Protein AF-A0A7J8RAK6-F1 (afdb_monomer)

Solvent-accessible surface area (backbone atoms only — not comparable to full-atom values): 4332 Å² total; per-residue (Å²): 135,87,80,81,51,96,42,96,85,47,73,89,66,91,86,82,85,88,69,68,49,69,68,34,52,48,47,41,74,76,55,31,48,102,48,76,48,81,47,76,46,78,44,90,57,98,66,67,53,72,52,70,40,37,31,32,34,32,80,83,73,44,85,36,76,39,58

Foldseek 3Di:
DDQDDPDPPHDGDDDDDDDFDPVLQVCCVPFFDPDKDKDWDFDPDPDTDIDIWIWTAGPVRDIRTTD

Nearest PDB structures (foldseek):
  2yry-assembly1_A  TM=3.847E-01  e=7.076E+00  Homo sapiens
  5aj3-assembly1_L  TM=3.477E-01  e=8.004E+00  Sus scrofa

Radius of gyration: 16.48 Å; Cα contacts (8 Å, |Δi|>4): 92; chains: 1; bounding box: 33×19×49 Å

Secondary structure (DSSP, 8-state):
-----SSTTSP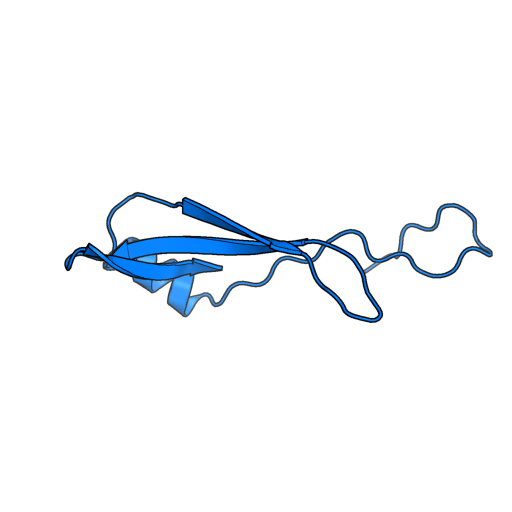P---------HHHHHHHHHHEEEEEEEEEEEEESSSEEEEEEEEEEETTS-EEE--

Mean predicted aligned error: 5.46 Å

Structure (mmCIF, N/CA/C/O backbone):
data_AF-A0A7J8RAK6-F1
#
_entry.id   AF-A0A7J8RAK6-F1
#
loop_
_atom_site.group_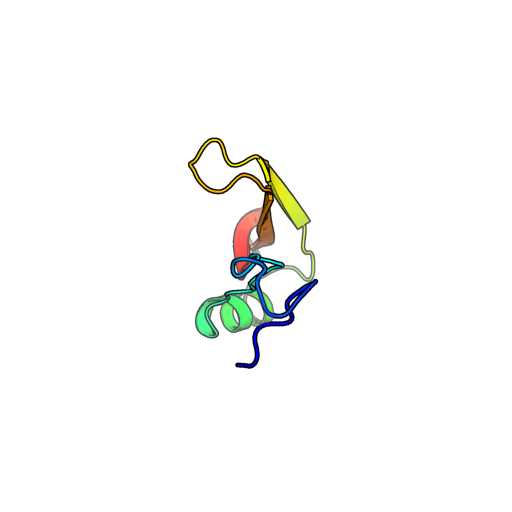PDB
_atom_site.id
_atom_site.type_symbol
_atom_site.label_atom_id
_atom_site.label_alt_id
_atom_site.label_comp_id
_atom_site.label_asym_id
_atom_site.label_entity_id
_atom_site.label_seq_id
_atom_site.pdbx_PDB_ins_code
_atom_site.Cartn_x
_atom_site.Cartn_y
_atom_site.Cartn_z
_atom_site.occupancy
_atom_site.B_iso_or_equiv
_atom_site.auth_seq_id
_atom_site.auth_comp_id
_atom_site.auth_asym_id
_atom_site.auth_atom_id
_atom_site.pdbx_PDB_model_num
ATOM 1 N N . MET A 1 1 ? -4.563 -9.747 -19.764 1.00 56.56 1 MET A N 1
ATOM 2 C CA . MET A 1 1 ? -3.842 -8.486 -19.493 1.00 56.56 1 MET A CA 1
ATOM 3 C C . MET A 1 1 ? -2.906 -8.249 -20.670 1.00 56.56 1 MET A C 1
ATOM 5 O O . MET A 1 1 ? -1.968 -9.016 -20.832 1.00 56.56 1 MET A O 1
ATOM 9 N N . ALA A 1 2 ? -3.234 -7.313 -21.562 1.00 67.31 2 ALA A N 1
ATOM 10 C CA . ALA A 1 2 ? -2.354 -6.966 -22.678 1.00 67.31 2 ALA A CA 1
ATOM 11 C C . ALA A 1 2 ? -1.227 -6.068 -22.152 1.00 67.31 2 ALA A C 1
ATOM 13 O O . ALA A 1 2 ? -1.476 -5.186 -21.330 1.00 67.31 2 ALA A O 1
ATOM 14 N N . VAL A 1 3 ? 0.011 -6.333 -22.564 1.00 73.88 3 VAL A N 1
ATOM 15 C CA . VAL A 1 3 ? 1.164 -5.505 -22.199 1.00 73.88 3 VAL A CA 1
ATOM 16 C C . VAL A 1 3 ? 1.351 -4.477 -23.303 1.00 73.88 3 VAL A C 1
ATOM 18 O O . VAL A 1 3 ? 1.744 -4.843 -24.409 1.00 73.88 3 VAL A O 1
ATOM 21 N N . ASP A 1 4 ? 1.095 -3.206 -23.002 1.00 75.44 4 ASP A N 1
ATOM 22 C CA . ASP A 1 4 ? 1.430 -2.114 -23.915 1.00 75.44 4 ASP A CA 1
ATOM 23 C C . ASP A 1 4 ? 2.952 -2.004 -24.019 1.00 75.44 4 ASP A C 1
ATOM 25 O O . ASP A 1 4 ? 3.631 -1.665 -23.043 1.00 75.44 4 ASP A O 1
ATOM 29 N N . ARG A 1 5 ? 3.488 -2.296 -25.204 1.00 81.44 5 ARG A N 1
ATOM 30 C CA . ARG A 1 5 ? 4.907 -2.121 -25.516 1.00 81.44 5 ARG A CA 1
ATOM 31 C C . ARG A 1 5 ? 5.096 -0.861 -26.350 1.00 81.44 5 ARG A C 1
ATOM 33 O O . ARG A 1 5 ? 4.242 -0.526 -27.164 1.00 81.44 5 ARG A O 1
ATOM 40 N N . VAL A 1 6 ? 6.226 -0.184 -26.154 1.00 80.31 6 VAL A N 1
ATOM 41 C CA . VAL A 1 6 ? 6.599 0.997 -26.952 1.00 80.31 6 VAL A CA 1
ATOM 42 C C . VAL A 1 6 ? 6.869 0.591 -28.405 1.00 80.31 6 VAL A C 1
ATOM 44 O O . VAL A 1 6 ? 6.408 1.258 -29.324 1.00 80.31 6 VAL A O 1
ATOM 47 N N . THR A 1 7 ? 7.544 -0.545 -28.603 1.00 86.38 7 THR A N 1
ATOM 48 C CA . THR A 1 7 ? 7.671 -1.249 -29.890 1.00 86.38 7 THR A CA 1
ATOM 49 C C . THR A 1 7 ? 7.471 -2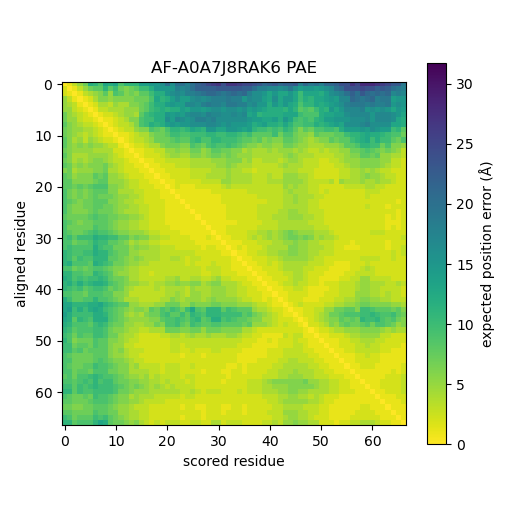.758 -29.681 1.00 86.38 7 THR A C 1
ATOM 51 O O . THR A 1 7 ? 7.637 -3.230 -28.550 1.00 86.38 7 THR A O 1
ATOM 54 N N . PRO A 1 8 ? 7.137 -3.551 -30.715 1.00 83.75 8 PRO A N 1
ATOM 55 C CA . PRO A 1 8 ? 6.938 -5.001 -30.577 1.00 83.75 8 PRO A CA 1
ATOM 56 C C . PRO A 1 8 ? 8.140 -5.750 -29.974 1.00 83.75 8 PRO A C 1
ATOM 58 O O . PRO A 1 8 ? 7.953 -6.725 -29.239 1.00 83.75 8 PRO A O 1
ATOM 61 N N . GLU A 1 9 ? 9.351 -5.259 -30.239 1.00 89.31 9 GLU A N 1
ATOM 62 C CA . GLU A 1 9 ? 10.645 -5.814 -29.819 1.00 89.31 9 GLU A CA 1
ATOM 63 C C . GLU A 1 9 ? 11.061 -5.351 -28.417 1.00 89.31 9 GLU A C 1
ATOM 65 O O . GLU A 1 9 ? 11.969 -5.924 -27.814 1.00 89.31 9 GLU A O 1
ATOM 70 N N . SER A 1 10 ? 10.413 -4.310 -27.887 1.00 85.00 10 SER A N 1
ATOM 71 C CA . SER A 1 10 ? 10.740 -3.774 -26.569 1.00 85.00 10 SER A CA 1
ATOM 72 C C . SER A 1 10 ? 10.401 -4.784 -25.464 1.00 85.00 10 SER A C 1
ATOM 74 O O . SER A 1 10 ? 9.337 -5.417 -25.508 1.00 85.00 10 SER A O 1
ATOM 76 N N . PRO A 1 11 ? 11.245 -4.911 -24.422 1.00 83.12 11 PRO A N 1
ATOM 77 C CA . PRO A 1 11 ? 10.902 -5.723 -23.264 1.00 83.12 11 PRO A CA 1
ATOM 78 C C . PRO A 1 11 ? 9.649 -5.166 -22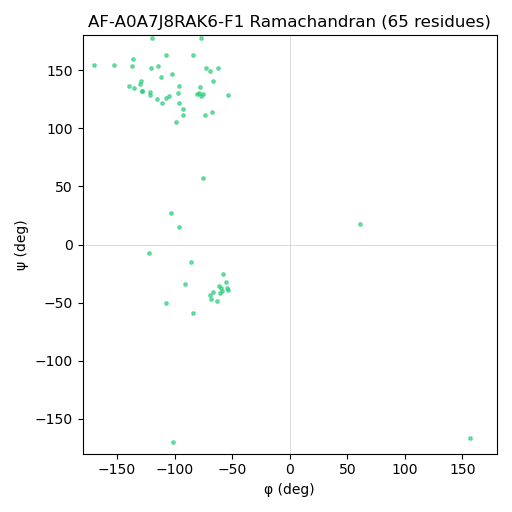.559 1.00 83.12 11 PRO A C 1
ATOM 80 O O . PRO A 1 11 ? 9.392 -3.958 -22.607 1.00 83.12 11 PRO A O 1
ATOM 83 N N . PRO A 1 12 ? 8.856 -6.019 -21.883 1.00 79.44 12 PRO A N 1
ATOM 84 C CA . PRO A 1 12 ? 7.738 -5.574 -21.058 1.00 79.44 12 PRO A CA 1
ATOM 85 C C . PRO A 1 12 ? 8.176 -4.522 -20.031 1.00 79.44 12 PRO A C 1
ATOM 87 O O . PRO A 1 12 ? 9.110 -4.750 -19.265 1.00 79.44 12 PRO A O 1
ATOM 90 N N . HIS A 1 13 ? 7.475 -3.388 -19.986 1.00 78.69 13 HIS A N 1
ATOM 91 C CA . HIS A 1 13 ? 7.715 -2.330 -19.008 1.00 78.69 13 HIS A CA 1
ATOM 92 C C . HIS A 1 13 ? 6.632 -2.343 -17.928 1.00 78.69 13 HIS A C 1
ATOM 94 O O . HIS A 1 13 ? 5.434 -2.273 -18.218 1.00 78.69 13 HIS A O 1
ATOM 100 N N . PHE A 1 14 ? 7.051 -2.374 -16.667 1.00 79.88 14 PHE A N 1
ATOM 101 C CA . PHE A 1 14 ? 6.145 -2.249 -15.535 1.00 79.88 14 PHE A CA 1
ATOM 102 C C . PHE A 1 14 ? 5.652 -0.797 -15.391 1.00 79.88 14 PHE A C 1
ATOM 104 O O . PHE A 1 14 ? 6.434 0.087 -15.065 1.00 79.88 14 PHE A O 1
ATOM 111 N N . LYS A 1 15 ? 4.359 -0.527 -15.636 1.00 83.06 15 LYS A N 1
ATOM 112 C CA . LYS A 1 15 ? 3.775 0.822 -15.456 1.00 83.06 15 LYS A CA 1
ATOM 113 C C . LYS A 1 15 ? 3.346 1.091 -14.013 1.00 83.06 15 LYS A C 1
ATOM 115 O O . LYS A 1 15 ? 3.752 2.085 -13.428 1.00 83.06 15 LYS A O 1
ATOM 120 N N . ARG A 1 16 ? 2.442 0.262 -13.492 1.00 87.44 16 ARG A N 1
ATOM 121 C CA . ARG A 1 16 ? 1.833 0.398 -12.163 1.00 87.44 16 ARG A CA 1
ATOM 122 C C . ARG A 1 16 ? 1.051 -0.860 -11.825 1.00 87.44 16 ARG A C 1
ATOM 124 O O . ARG A 1 16 ? 0.542 -1.532 -12.723 1.00 87.44 16 ARG A O 1
ATOM 131 N N . PHE A 1 17 ? 0.899 -1.112 -10.537 1.00 88.50 17 PHE A N 1
ATOM 132 C CA . PHE A 1 17 ? -0.063 -2.060 -10.000 1.00 88.50 17 PHE A CA 1
ATOM 133 C C . PHE A 1 17 ? -0.733 -1.431 -8.788 1.00 88.50 17 PHE A C 1
ATOM 135 O O . PHE A 1 17 ? -0.166 -0.546 -8.154 1.00 88.50 17 PHE A O 1
ATOM 142 N N . TYR A 1 18 ? -1.948 -1.871 -8.506 1.00 92.00 18 TYR A N 1
ATOM 143 C CA . TYR A 1 18 ? -2.681 -1.490 -7.313 1.00 92.00 18 TYR A CA 1
ATOM 144 C C . TYR A 1 18 ? -3.152 -2.771 -6.646 1.00 92.00 18 TYR A C 1
ATOM 146 O O . TYR A 1 18 ? -3.689 -3.659 -7.314 1.00 92.00 18 TYR A O 1
ATOM 154 N N . VAL A 1 19 ? -2.928 -2.862 -5.345 1.00 92.69 19 VAL A N 1
ATOM 155 C CA . VAL A 1 19 ? -3.368 -3.974 -4.517 1.00 92.69 19 VAL A CA 1
ATOM 156 C C . VAL A 1 19 ? -4.099 -3.396 -3.318 1.00 92.69 19 VAL A C 1
ATOM 158 O O . VAL A 1 19 ? -3.724 -2.357 -2.794 1.00 92.69 19 VAL A O 1
ATOM 161 N N . PHE A 1 20 ? -5.175 -4.053 -2.912 1.00 93.31 20 PHE A N 1
ATOM 162 C CA . PHE A 1 20 ? -5.819 -3.806 -1.633 1.00 93.31 20 PHE A CA 1
ATOM 163 C C . PHE A 1 20 ? -6.510 -5.089 -1.193 1.00 93.31 20 PHE A C 1
ATOM 165 O O . PHE A 1 20 ? -6.904 -5.915 -2.022 1.00 93.31 20 PHE A O 1
ATOM 172 N N . PHE A 1 21 ? -6.696 -5.238 0.111 1.00 95.38 21 PHE A N 1
ATOM 173 C CA . PHE A 1 21 ? -7.514 -6.309 0.658 1.00 95.38 21 PHE A CA 1
ATOM 174 C C . PHE A 1 21 ? -8.912 -5.768 0.935 1.00 95.38 21 PHE A C 1
ATOM 176 O O . PHE A 1 21 ? -9.070 -4.736 1.590 1.00 95.38 21 PHE A O 1
ATOM 183 N N . GLU A 1 22 ? -9.943 -6.471 0.465 1.00 96.88 22 GLU A N 1
ATOM 184 C CA . GLU A 1 22 ? -11.338 -6.067 0.683 1.00 96.88 22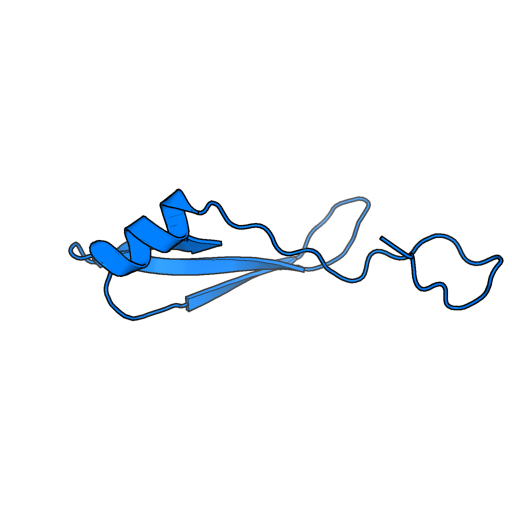 GLU A CA 1
ATOM 185 C C . GLU A 1 22 ? -11.644 -5.853 2.172 1.00 96.88 22 GLU A C 1
ATOM 187 O O . GLU A 1 22 ? -12.297 -4.875 2.537 1.00 96.88 22 GLU A O 1
ATOM 192 N N . ALA A 1 23 ? -11.091 -6.710 3.035 1.00 97.00 23 ALA A N 1
ATOM 193 C CA . ALA A 1 23 ? -11.211 -6.591 4.482 1.00 97.00 23 ALA A CA 1
ATOM 194 C C . ALA A 1 23 ? -10.654 -5.262 5.025 1.00 97.00 23 ALA A C 1
ATOM 196 O O . ALA A 1 23 ? -11.296 -4.665 5.886 1.00 97.00 23 ALA A O 1
ATOM 197 N N . LEU A 1 24 ? -9.523 -4.768 4.501 1.00 96.44 24 LEU A N 1
ATOM 198 C CA . LEU A 1 24 ? -8.942 -3.483 4.918 1.00 96.44 24 LEU A CA 1
ATOM 199 C C . LEU A 1 24 ? -9.804 -2.307 4.460 1.00 96.44 24 LEU A C 1
ATOM 201 O O . LEU A 1 24 ? -10.116 -1.404 5.234 1.00 96.44 24 LEU A O 1
ATOM 205 N N . LYS A 1 25 ? -10.281 -2.348 3.213 1.00 94.88 25 LYS A N 1
ATOM 206 C CA . LYS A 1 25 ? -11.196 -1.326 2.690 1.00 94.88 25 LYS A CA 1
ATOM 207 C C . LYS A 1 25 ? -12.494 -1.259 3.495 1.00 94.88 25 LYS A C 1
ATOM 209 O O . LYS A 1 25 ? -12.997 -0.165 3.747 1.00 94.88 25 LYS A O 1
ATOM 214 N N . ARG A 1 26 ? -13.052 -2.412 3.878 1.00 97.00 26 ARG A N 1
ATOM 215 C CA . ARG A 1 26 ? -14.253 -2.486 4.718 1.00 97.00 26 ARG A CA 1
ATOM 216 C C . ARG A 1 26 ? -13.975 -1.989 6.138 1.00 97.00 26 ARG A C 1
ATOM 218 O O . ARG A 1 26 ? -14.710 -1.133 6.614 1.00 97.00 26 ARG A O 1
ATOM 225 N N . GLY A 1 27 ? -12.886 -2.440 6.759 1.00 95.75 27 GLY A N 1
ATOM 226 C CA . GLY A 1 27 ? -12.498 -2.018 8.107 1.00 95.75 27 GLY A CA 1
ATOM 227 C C . GLY A 1 27 ? -12.254 -0.512 8.220 1.00 95.75 27 GLY A C 1
ATOM 228 O O . GLY A 1 27 ? -12.690 0.102 9.191 1.00 95.75 27 GLY A O 1
ATOM 229 N N . TRP A 1 28 ? -11.664 0.116 7.197 1.00 96.38 28 TRP A N 1
ATOM 230 C CA . TRP A 1 28 ? -11.560 1.576 7.144 1.00 96.38 28 TRP A CA 1
ATOM 231 C C . TRP A 1 28 ? -12.936 2.254 7.085 1.00 96.38 28 TRP A C 1
ATOM 233 O O . TRP A 1 28 ? -13.208 3.156 7.872 1.00 96.38 28 TRP A O 1
ATOM 243 N N . LYS A 1 29 ? -13.833 1.799 6.200 1.00 95.44 29 LYS A N 1
ATOM 244 C CA . LYS A 1 29 ? -15.177 2.390 6.068 1.00 95.44 29 LYS A CA 1
ATOM 245 C C . LYS A 1 29 ? -16.016 2.281 7.341 1.00 95.44 29 LYS A C 1
ATOM 247 O O . LYS A 1 29 ? -16.827 3.163 7.597 1.00 95.44 29 LYS A O 1
ATOM 252 N N . GLU A 1 30 ? -15.869 1.185 8.079 1.00 96.12 30 GLU A N 1
ATOM 253 C CA . GLU A 1 30 ? -16.696 0.881 9.251 1.00 96.12 30 GLU A CA 1
ATOM 254 C C . GLU A 1 30 ? -16.100 1.420 10.559 1.00 96.12 30 GLU A C 1
ATOM 256 O O . GLU A 1 30 ? -16.851 1.812 11.449 1.00 96.12 30 GLU A O 1
ATOM 261 N N . GLY A 1 31 ? -14.769 1.437 10.691 1.00 94.38 31 GLY A N 1
ATOM 262 C CA . GLY A 1 31 ? -14.088 1.700 11.964 1.00 94.38 31 GLY A CA 1
ATOM 263 C C . GLY A 1 31 ? -13.114 2.879 11.974 1.00 94.38 31 GLY A C 1
ATOM 264 O O . GLY A 1 31 ? -12.604 3.226 13.043 1.00 94.38 31 GLY A O 1
ATOM 265 N N . CYS A 1 32 ? -12.829 3.500 10.825 1.00 96.81 32 CYS A N 1
ATOM 266 C CA . CYS A 1 32 ? -11.889 4.618 10.739 1.00 96.81 32 CYS A CA 1
ATOM 267 C C . CYS A 1 32 ? -12.575 5.964 10.494 1.00 96.81 32 CYS A C 1
ATOM 269 O O . CYS A 1 32 ? -13.731 6.065 10.087 1.00 96.81 32 CYS A O 1
ATOM 271 N N . ARG A 1 33 ? -11.824 7.035 10.749 1.00 96.00 33 ARG A N 1
ATOM 272 C CA . ARG A 1 33 ? -12.201 8.404 10.401 1.00 96.00 33 ARG A CA 1
ATOM 273 C C . ARG A 1 33 ? -12.171 8.559 8.873 1.00 96.00 33 ARG A C 1
ATOM 275 O O . ARG A 1 33 ? -11.330 7.931 8.224 1.00 96.00 33 ARG A O 1
ATOM 282 N N . PRO A 1 34 ? -13.019 9.425 8.286 1.00 94.19 34 PRO A N 1
ATOM 283 C CA . PRO A 1 34 ? -13.069 9.670 6.843 1.00 94.19 34 PRO A CA 1
ATOM 284 C C . PRO A 1 34 ? -11.889 10.545 6.378 1.00 94.19 34 PRO A C 1
ATOM 286 O O . PRO A 1 34 ? -12.068 11.623 5.820 1.00 94.19 34 PRO A O 1
ATOM 289 N N . MET A 1 35 ? -10.671 10.085 6.653 1.00 93.62 35 MET A N 1
ATOM 290 C CA . MET A 1 35 ? -9.407 10.714 6.300 1.00 93.62 35 MET A CA 1
ATOM 291 C C . MET A 1 35 ? -8.477 9.638 5.746 1.00 93.62 35 MET A C 1
ATOM 293 O O . MET A 1 35 ? -8.386 8.541 6.307 1.00 93.62 35 MET A O 1
ATOM 297 N N . LEU A 1 36 ? -7.820 9.969 4.638 1.00 95.75 36 LEU A N 1
ATOM 298 C CA . LEU A 1 36 ? -6.810 9.149 3.990 1.00 95.75 36 LEU A CA 1
ATOM 299 C C . LEU A 1 36 ? -5.571 10.006 3.766 1.00 95.75 36 LEU A C 1
ATOM 301 O O . LEU A 1 36 ? -5.685 11.099 3.213 1.00 95.75 36 LEU A O 1
ATOM 305 N N . ASP A 1 37 ? -4.422 9.467 4.143 1.00 95.75 37 ASP A N 1
ATOM 306 C CA . ASP A 1 37 ? -3.109 10.005 3.828 1.00 95.75 37 ASP A CA 1
ATOM 307 C C . ASP A 1 37 ? -2.401 9.047 2.863 1.00 95.75 37 ASP A C 1
ATOM 309 O O . ASP A 1 37 ? -2.564 7.825 2.931 1.00 95.75 37 ASP A O 1
ATOM 313 N N . LEU A 1 38 ? -1.633 9.616 1.937 1.00 96.25 38 LEU A N 1
ATOM 314 C CA . LEU A 1 38 ? -0.816 8.878 0.982 1.00 96.25 38 LEU A CA 1
ATOM 315 C C . LEU A 1 38 ? 0.650 9.101 1.339 1.00 96.25 38 LEU A C 1
ATOM 317 O O . LEU A 1 38 ? 1.107 10.244 1.346 1.00 96.25 38 LEU A O 1
ATOM 321 N N . ASP A 1 39 ? 1.367 8.018 1.609 1.00 94.69 39 ASP A N 1
ATOM 322 C CA . ASP A 1 39 ? 2.812 8.034 1.827 1.00 94.69 39 ASP A CA 1
ATOM 323 C C . ASP A 1 39 ? 3.524 7.260 0.713 1.00 94.69 39 ASP A C 1
ATOM 325 O O . ASP A 1 39 ? 2.940 6.371 0.088 1.00 94.69 39 ASP A O 1
ATOM 329 N N . GLY A 1 40 ? 4.777 7.612 0.443 1.00 94.62 40 GLY A N 1
ATOM 330 C CA . GLY A 1 40 ? 5.560 7.083 -0.666 1.00 94.62 40 GLY A CA 1
ATOM 331 C C . GLY A 1 40 ? 7.004 6.810 -0.272 1.00 94.62 40 GLY A C 1
ATOM 332 O O . GLY A 1 40 ? 7.655 7.627 0.378 1.00 94.62 40 GLY A O 1
ATOM 333 N N . CYS A 1 41 ? 7.543 5.662 -0.690 1.00 94.56 41 CYS A N 1
ATOM 334 C CA . CYS A 1 41 ? 8.961 5.361 -0.522 1.00 94.56 41 CYS A CA 1
ATOM 335 C C . CYS A 1 41 ? 9.614 4.884 -1.825 1.00 94.56 41 CYS A C 1
ATOM 337 O O . CYS A 1 41 ? 9.064 4.088 -2.589 1.00 94.56 41 CYS A O 1
ATOM 339 N N . PHE A 1 42 ? 10.830 5.370 -2.087 1.00 94.31 42 PHE A N 1
ATOM 340 C CA . PHE A 1 42 ? 11.588 4.964 -3.267 1.00 94.31 42 PHE A CA 1
ATOM 341 C C . PHE A 1 42 ? 12.185 3.564 -3.096 1.00 94.31 42 PHE A C 1
ATOM 343 O O . PHE A 1 42 ? 12.900 3.280 -2.131 1.00 94.31 42 PHE A O 1
ATOM 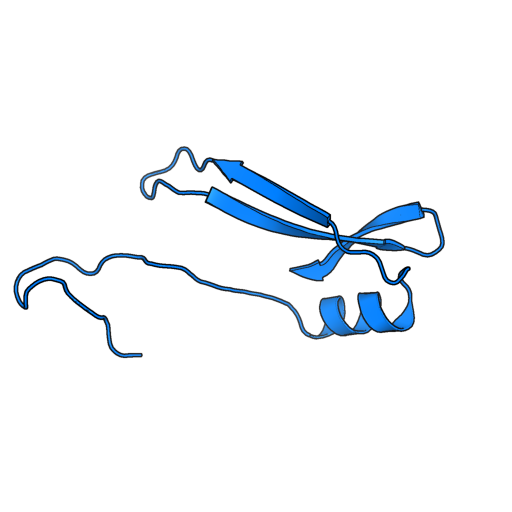350 N N . LEU A 1 43 ? 11.955 2.704 -4.087 1.00 92.19 43 LEU A N 1
ATOM 351 C CA . LEU A 1 43 ? 12.486 1.346 -4.125 1.00 92.19 43 LEU A CA 1
ATOM 352 C C . LEU A 1 43 ? 13.957 1.341 -4.564 1.00 92.19 43 LEU A C 1
ATOM 354 O O . LEU A 1 43 ? 14.319 1.901 -5.600 1.00 92.19 43 LEU A O 1
ATOM 358 N N . LYS A 1 44 ? 14.808 0.646 -3.799 1.00 89.44 44 LYS A N 1
ATOM 359 C CA . LYS A 1 44 ? 16.251 0.474 -4.074 1.00 89.44 44 LYS A CA 1
ATOM 360 C C . LYS A 1 44 ? 16.606 -0.907 -4.656 1.00 89.44 44 LYS A C 1
ATOM 362 O O . LYS A 1 44 ? 17.711 -1.39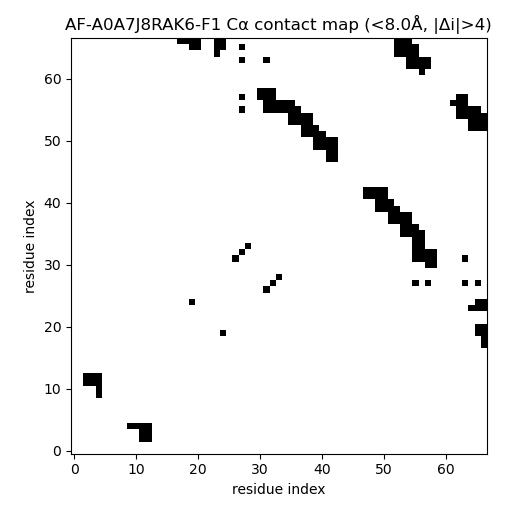7 -4.449 1.00 89.44 44 LYS A O 1
ATOM 367 N N . GLY A 1 45 ? 15.667 -1.552 -5.347 1.00 86.38 45 GLY A N 1
ATOM 368 C CA . GLY A 1 45 ? 15.836 -2.893 -5.920 1.00 86.38 45 GLY A CA 1
ATOM 369 C C . GLY A 1 45 ? 16.129 -2.904 -7.423 1.00 86.38 45 GLY A C 1
ATOM 370 O O . GLY A 1 45 ? 16.349 -1.864 -8.044 1.00 86.38 45 GLY A O 1
ATOM 371 N N . LEU A 1 46 ? 16.078 -4.105 -8.014 1.00 82.69 46 LEU A N 1
ATOM 372 C CA . LEU A 1 46 ? 16.184 -4.316 -9.467 1.00 82.69 46 LEU A CA 1
ATOM 373 C C . LEU A 1 46 ? 15.142 -3.490 -10.236 1.00 82.69 46 LEU A C 1
ATOM 375 O O . LEU A 1 46 ? 15.425 -2.934 -11.294 1.00 82.69 46 LEU A O 1
ATOM 379 N N . PHE A 1 47 ? 13.946 -3.384 -9.658 1.00 77.88 47 PHE A N 1
ATOM 380 C CA . PHE A 1 47 ? 12.870 -2.545 -10.152 1.00 77.88 47 PHE A CA 1
ATOM 381 C C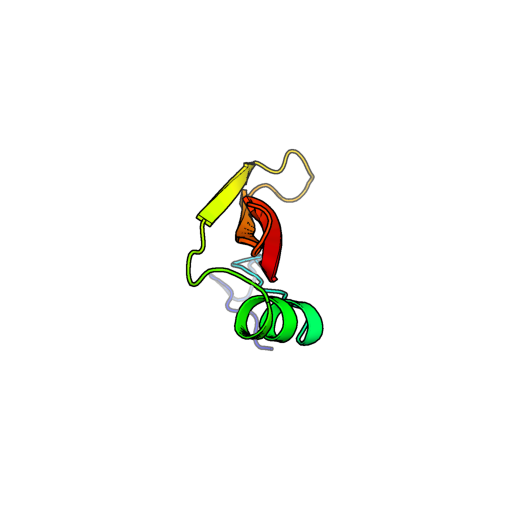 . PHE A 1 47 ? 12.864 -1.245 -9.351 1.00 77.88 47 PHE A C 1
ATOM 383 O O . PHE A 1 47 ? 12.497 -1.216 -8.175 1.00 77.88 47 PHE A O 1
ATOM 390 N N . LYS A 1 48 ? 13.334 -0.175 -9.994 1.00 85.69 48 LYS A N 1
ATOM 391 C CA . LYS A 1 48 ? 13.249 1.187 -9.466 1.00 85.69 48 LYS A CA 1
ATOM 392 C C . LYS A 1 48 ? 11.802 1.672 -9.553 1.00 85.69 48 LYS A C 1
ATOM 394 O O . LYS A 1 48 ? 11.058 1.249 -10.434 1.00 85.69 48 LYS A O 1
ATOM 399 N N . GLY A 1 49 ? 11.417 2.573 -8.661 1.00 90.00 49 GLY A N 1
ATOM 400 C CA . GLY A 1 49 ? 10.074 3.139 -8.629 1.00 90.00 49 GLY A CA 1
ATOM 401 C C . GLY A 1 49 ? 9.730 3.672 -7.249 1.00 90.00 49 GLY A C 1
ATOM 402 O O . GLY A 1 49 ? 10.602 3.796 -6.387 1.00 90.00 49 GLY A O 1
ATOM 403 N N . GLU A 1 50 ? 8.451 3.954 -7.054 1.00 94.06 50 GLU A N 1
ATOM 404 C CA . GLU A 1 50 ? 7.886 4.421 -5.796 1.00 94.06 50 GLU A CA 1
ATOM 405 C C . GLU A 1 50 ? 6.802 3.441 -5.350 1.00 94.06 50 GLU A C 1
ATOM 407 O O . GLU A 1 50 ? 5.923 3.072 -6.135 1.00 94.06 50 GLU A O 1
ATOM 412 N N . LEU A 1 51 ? 6.900 2.980 -4.105 1.00 93.56 51 LEU A N 1
ATOM 413 C CA . LEU A 1 51 ? 5.831 2.249 -3.446 1.00 93.56 51 LEU A CA 1
ATOM 414 C C . LEU A 1 51 ? 4.988 3.259 -2.680 1.00 93.56 51 LEU A C 1
ATOM 416 O O . LEU A 1 51 ? 5.480 3.892 -1.751 1.00 93.56 51 LE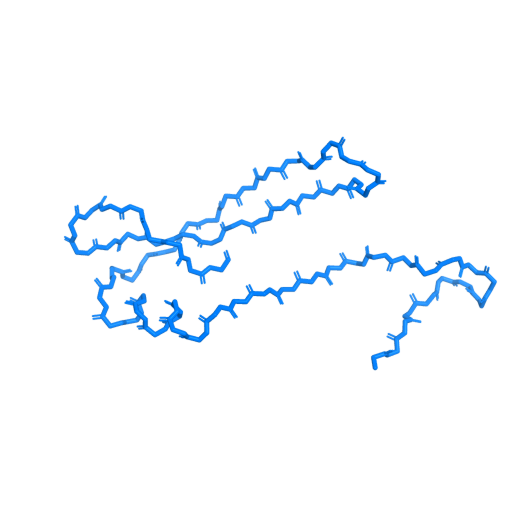U A O 1
ATOM 420 N N . LEU A 1 52 ? 3.730 3.385 -3.087 1.00 95.81 52 LEU A N 1
ATOM 421 C CA . LEU A 1 52 ? 2.749 4.224 -2.419 1.00 95.81 52 LEU A CA 1
ATOM 422 C C . LEU A 1 52 ? 1.923 3.373 -1.453 1.00 95.81 52 LEU A C 1
ATOM 424 O O . LEU A 1 52 ? 1.491 2.282 -1.828 1.00 95.81 52 LEU A O 1
ATOM 428 N N . ALA A 1 53 ? 1.689 3.887 -0.250 1.00 96.12 53 ALA A N 1
ATOM 429 C CA . ALA A 1 53 ? 0.816 3.301 0.757 1.00 96.12 53 ALA A CA 1
ATOM 430 C C . ALA A 1 53 ? -0.284 4.299 1.127 1.00 96.12 53 ALA A C 1
ATOM 432 O O . ALA A 1 53 ? -0.020 5.470 1.407 1.00 96.12 53 ALA A O 1
ATOM 433 N N . VAL A 1 54 ? -1.526 3.830 1.139 1.00 96.94 54 VAL A N 1
ATOM 434 C CA . VAL A 1 54 ? -2.683 4.583 1.614 1.00 96.94 54 VAL A CA 1
ATOM 435 C C . VAL A 1 54 ? -2.944 4.184 3.056 1.00 96.94 54 VAL A C 1
ATOM 437 O O . VAL A 1 54 ? -3.209 3.016 3.360 1.00 96.94 54 VAL A O 1
ATOM 440 N N . VAL A 1 55 ? -2.926 5.167 3.946 1.00 96.56 55 VAL A N 1
ATOM 441 C CA . VAL A 1 55 ? -3.239 4.983 5.361 1.00 96.56 55 VAL A CA 1
ATOM 442 C C . VAL A 1 55 ? -4.425 5.846 5.768 1.00 96.56 55 VAL A C 1
ATOM 444 O O . VAL A 1 55 ? -4.692 6.888 5.184 1.00 96.56 55 VAL A O 1
ATOM 447 N N . GLY A 1 56 ? -5.165 5.404 6.774 1.00 96.06 56 GLY A N 1
ATOM 448 C CA . GLY A 1 56 ? -6.210 6.173 7.433 1.00 96.06 56 GLY A CA 1
ATOM 449 C C . GLY A 1 56 ? -5.902 6.367 8.912 1.00 96.06 56 GLY A C 1
ATOM 450 O O . GLY A 1 56 ? -4.925 5.839 9.449 1.00 96.06 56 GLY A O 1
ATOM 451 N N . LYS A 1 57 ? -6.780 7.105 9.586 1.00 96.81 57 LYS A N 1
ATOM 452 C CA . LYS A 1 57 ? -6.788 7.227 11.046 1.00 96.81 57 LYS A CA 1
ATOM 453 C C . LYS A 1 57 ? -7.960 6.456 11.620 1.00 96.81 57 LYS A C 1
ATOM 455 O O . LYS A 1 57 ? -9.097 6.715 11.233 1.00 96.81 57 LYS A O 1
ATOM 460 N N . ASP A 1 58 ? -7.710 5.561 12.562 1.00 95.12 58 ASP A N 1
ATOM 461 C CA . ASP A 1 58 ? -8.795 4.866 13.250 1.00 95.12 58 ASP A CA 1
ATOM 462 C C . ASP A 1 58 ? -9.475 5.748 14.322 1.00 95.12 58 ASP A C 1
ATOM 464 O O . ASP A 1 58 ? -9.100 6.907 14.564 1.00 95.12 58 ASP A O 1
ATOM 468 N N . GLY A 1 59 ? -10.507 5.205 14.975 1.00 93.75 59 GLY A N 1
ATOM 469 C CA . GLY A 1 59 ? -11.196 5.879 16.081 1.00 93.75 59 GLY A CA 1
ATOM 470 C C . GLY A 1 59 ? -10.279 6.242 17.262 1.00 93.75 59 GLY A C 1
ATOM 471 O O . GLY A 1 59 ? -10.545 7.227 17.952 1.00 93.75 59 GLY A O 1
ATOM 472 N N . ASN A 1 60 ? -9.168 5.523 17.440 1.00 95.62 60 ASN A N 1
ATOM 473 C CA . ASN A 1 60 ? -8.173 5.718 18.496 1.00 95.62 60 ASN A CA 1
ATOM 474 C C . ASN A 1 60 ? -6.968 6.576 18.048 1.00 95.62 60 ASN A C 1
ATOM 476 O O . ASN A 1 60 ? -5.933 6.613 18.710 1.00 95.62 60 ASN A O 1
ATOM 480 N N . ASN A 1 61 ? -7.085 7.284 16.920 1.00 93.44 61 ASN A N 1
ATOM 481 C CA . ASN A 1 61 ? -6.030 8.116 16.328 1.00 93.44 61 ASN A CA 1
ATOM 482 C C . ASN A 1 61 ? -4.752 7.353 15.929 1.00 93.44 61 ASN A C 1
ATOM 484 O O . ASN A 1 61 ? -3.714 7.985 15.683 1.00 93.44 61 ASN A O 1
ATOM 488 N N . GLN A 1 62 ? -4.815 6.030 15.807 1.00 95.75 62 GLN A N 1
ATOM 489 C CA . GLN A 1 62 ? -3.728 5.206 15.290 1.00 95.75 62 GLN A CA 1
ATOM 490 C C . GLN A 1 62 ? -3.758 5.169 13.761 1.00 95.75 62 GLN A C 1
ATOM 492 O O . GLN A 1 62 ? -4.731 5.572 13.121 1.00 95.75 62 GLN A O 1
ATOM 497 N N . ILE A 1 63 ? -2.642 4.746 13.173 1.00 96.06 63 ILE A N 1
ATOM 498 C CA . ILE A 1 63 ? -2.514 4.574 11.726 1.00 96.06 63 ILE A CA 1
ATOM 499 C C . ILE A 1 63 ? -3.156 3.240 11.346 1.00 96.06 63 ILE A C 1
ATOM 501 O O . ILE A 1 63 ? -2.829 2.206 11.925 1.00 96.06 63 ILE A O 1
ATOM 505 N N . TYR A 1 64 ? -4.034 3.270 10.351 1.00 96.12 64 TYR A N 1
ATOM 506 C CA . TYR A 1 64 ? -4.680 2.096 9.780 1.00 96.12 64 TYR A CA 1
ATOM 507 C C . TYR A 1 64 ? -4.249 1.927 8.322 1.00 96.12 64 TYR A C 1
ATOM 509 O O . TYR A 1 64 ? -4.404 2.852 7.531 1.00 96.12 64 TYR A O 1
ATOM 517 N N . LEU A 1 65 ? -3.724 0.763 7.940 1.00 96.19 65 LEU A N 1
ATOM 518 C CA . LEU A 1 65 ? -3.329 0.499 6.552 1.00 96.19 65 LEU A CA 1
ATOM 519 C C . LEU A 1 65 ? -4.559 0.199 5.684 1.00 96.19 65 LEU A C 1
ATOM 521 O O . LEU A 1 65 ? -5.347 -0.686 6.017 1.00 96.19 65 LEU A O 1
ATOM 525 N N . VAL A 1 66 ? -4.705 0.897 4.555 1.00 96.12 66 VAL A N 1
ATOM 526 C CA . VAL A 1 66 ? -5.855 0.750 3.648 1.00 96.12 66 VAL A CA 1
ATOM 527 C C . VAL A 1 66 ? -5.471 0.026 2.359 1.00 96.12 66 VAL A C 1
ATOM 529 O O . VAL A 1 66 ? -6.170 -0.916 1.968 1.00 96.12 66 VAL A O 1
ATOM 532 N N . ALA A 1 67 ? -4.397 0.461 1.694 1.00 94.25 67 ALA A N 1
ATOM 533 C CA . ALA A 1 67 ? -3.922 -0.105 0.429 1.00 94.25 67 ALA A CA 1
ATOM 534 C C . ALA A 1 67 ? -2.417 0.099 0.243 1.00 94.25 67 ALA A C 1
ATOM 536 O O . ALA A 1 67 ? -1.924 1.161 0.680 1.00 94.25 67 ALA A O 1
#

Organism: Gossypium davidsonii (NCBI:txid34287)

pLDDT: mean 90.48, std 8.01, range [56.56, 97.0]

Sequence (67 aa):
MAVDRVTPESPPHFKRFYVFFEALKRGWKEGCRPMLDLDGCFLKGLFKGELLAVVGKDGNNQIYLVA